Protein AF-A0A7G8GY65-F1 (afdb_monomer_lite)

Sequence (70 aa):
MAASSCCRSCQYCTLPAGAKGWCRLRRLEVHAEIADLMVCHHWTPRSPKLPALQSSGVGERQLELDRSLT

Foldseek 3Di:
DPQPQWQVQAQQWDDDPPAWIARNVVGDIDGPVCRSVHHDPNGDGHDDDDPPDDCPPPDPDDDPPPPPPD

Secondary structure (DSSP, 8-state):
-PPPSSTTTBTTEE--TTS-EEETTTTEEE-TTTTTT---TT--BPPP--------S-------GGGG--

Structure (mmCIF, N/CA/C/O backbone):
data_AF-A0A7G8GY65-F1
#
_entry.id   AF-A0A7G8GY65-F1
#
loop_
_atom_site.group_PDB
_atom_site.id
_atom_site.type_symbol
_atom_site.label_atom_id
_atom_site.label_alt_id
_atom_site.label_comp_id
_atom_site.label_asym_id
_atom_site.label_entity_id
_atom_site.label_seq_id
_atom_site.pdbx_PDB_ins_code
_atom_site.Cartn_x
_atom_site.Cartn_y
_atom_site.Cartn_z
_atom_site.occupancy
_atom_site.B_iso_or_equiv
_atom_site.auth_seq_id
_atom_site.auth_comp_id
_atom_site.auth_asym_id
_atom_site.auth_atom_id
_atom_site.pdbx_PDB_model_num
ATOM 1 N N . MET A 1 1 ? 9.875 -8.996 13.869 1.00 40.66 1 MET A N 1
ATOM 2 C CA . MET A 1 1 ? 10.519 -8.465 12.648 1.00 40.66 1 MET A CA 1
ATOM 3 C C . MET A 1 1 ? 9.739 -7.239 12.219 1.00 40.66 1 MET A C 1
ATOM 5 O O . MET A 1 1 ? 8.550 -7.374 11.957 1.00 40.66 1 MET A O 1
ATOM 9 N N . ALA A 1 2 ? 10.346 -6.051 12.237 1.00 53.47 2 ALA A N 1
ATOM 10 C CA . ALA A 1 2 ? 9.697 -4.871 11.674 1.00 53.47 2 ALA A CA 1
ATOM 11 C C . ALA A 1 2 ? 9.531 -5.102 10.166 1.00 53.47 2 ALA A C 1
ATOM 13 O O . ALA A 1 2 ? 10.501 -5.454 9.495 1.00 53.47 2 ALA A O 1
ATOM 14 N N . ALA A 1 3 ? 8.310 -4.981 9.646 1.00 65.88 3 ALA A N 1
ATOM 15 C CA . ALA A 1 3 ? 8.103 -5.020 8.205 1.00 65.88 3 ALA A CA 1
ATOM 16 C C . ALA A 1 3 ? 8.883 -3.855 7.582 1.00 65.88 3 ALA A C 1
ATOM 18 O O . ALA A 1 3 ? 8.762 -2.723 8.053 1.00 65.88 3 ALA A O 1
ATOM 19 N N . SER A 1 4 ? 9.686 -4.121 6.551 1.00 81.94 4 SER A N 1
ATOM 20 C CA . SER A 1 4 ? 10.346 -3.055 5.799 1.00 81.94 4 SER A CA 1
ATOM 21 C C . SER A 1 4 ? 9.293 -2.101 5.224 1.00 81.94 4 SER A C 1
ATOM 23 O O . SER A 1 4 ? 8.196 -2.513 4.825 1.00 81.94 4 SER A O 1
ATOM 25 N N . SER A 1 5 ? 9.589 -0.803 5.226 1.00 92.88 5 SER A N 1
ATOM 26 C CA . SER A 1 5 ? 8.713 0.223 4.667 1.00 92.88 5 SER A CA 1
ATOM 27 C C . SER A 1 5 ? 8.762 0.171 3.139 1.00 92.88 5 SER A C 1
ATOM 29 O O . SER A 1 5 ? 9.655 0.724 2.508 1.00 92.88 5 SER A O 1
ATOM 31 N N . CYS A 1 6 ? 7.793 -0.513 2.530 1.00 94.25 6 CYS A N 1
ATOM 32 C CA . CYS A 1 6 ? 7.703 -0.708 1.086 1.00 94.25 6 CYS A CA 1
ATOM 33 C C . CYS A 1 6 ? 6.247 -0.630 0.604 1.00 94.25 6 CYS A C 1
ATOM 35 O O . CYS A 1 6 ? 5.292 -0.617 1.390 1.00 94.25 6 CYS A O 1
ATOM 37 N N . CYS A 1 7 ? 6.044 -0.598 -0.712 1.00 93.62 7 CYS A N 1
ATOM 38 C CA . CYS A 1 7 ? 4.714 -0.621 -1.308 1.00 93.62 7 CYS A CA 1
ATOM 39 C C . CYS A 1 7 ? 3.906 -1.855 -0.878 1.00 93.62 7 CYS A C 1
ATOM 41 O O . CYS A 1 7 ? 2.687 -1.738 -0.762 1.00 93.62 7 CYS A O 1
ATOM 43 N N . ARG A 1 8 ? 4.533 -3.000 -0.567 1.00 92.25 8 ARG A N 1
ATOM 44 C CA . ARG A 1 8 ? 3.802 -4.180 -0.074 1.00 92.25 8 ARG A CA 1
ATOM 45 C C . ARG A 1 8 ? 3.227 -4.016 1.326 1.00 92.25 8 ARG A C 1
ATOM 47 O O . ARG A 1 8 ? 2.092 -4.438 1.579 1.00 92.25 8 ARG A O 1
ATOM 54 N N . SER A 1 9 ? 3.961 -3.349 2.209 1.00 92.81 9 SER A N 1
ATOM 55 C CA . SER A 1 9 ? 3.536 -3.069 3.583 1.00 92.81 9 SER A CA 1
ATOM 56 C C . SER A 1 9 ? 2.686 -1.797 3.719 1.00 92.81 9 SER A C 1
ATOM 58 O O . SER A 1 9 ? 2.207 -1.500 4.811 1.00 92.81 9 SER A O 1
ATOM 60 N N . CYS A 1 10 ? 2.441 -1.068 2.624 1.00 94.56 10 CYS A N 1
ATOM 61 C CA . CYS A 1 10 ? 1.663 0.171 2.622 1.00 94.56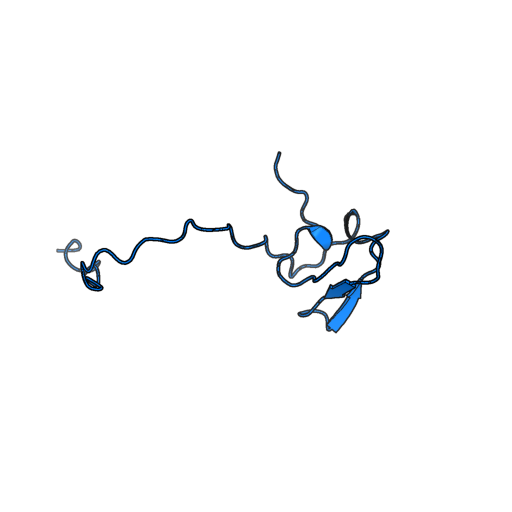 10 CYS A CA 1
ATOM 62 C C . CYS A 1 10 ? 0.139 -0.072 2.654 1.00 94.56 10 CYS A C 1
ATOM 64 O O . CYS A 1 10 ? -0.392 -0.831 1.839 1.00 94.56 10 CYS A O 1
ATOM 66 N N . GLN A 1 11 ? -0.601 0.642 3.514 1.00 94.75 11 GLN A N 1
ATOM 67 C CA . GLN A 1 11 ? -2.071 0.559 3.605 1.00 94.75 11 GLN A CA 1
ATOM 68 C C . GLN A 1 11 ? -2.797 1.016 2.330 1.00 94.75 11 GLN A C 1
ATOM 70 O O . GLN A 1 11 ? -3.935 0.623 2.058 1.00 94.75 11 GLN A O 1
ATOM 75 N N . TYR A 1 12 ? -2.156 1.878 1.542 1.00 95.19 12 TYR A N 1
ATOM 76 C CA . TYR A 1 12 ? -2.751 2.443 0.333 1.00 95.19 12 TYR A CA 1
ATOM 77 C C . TYR A 1 12 ? -2.530 1.581 -0.906 1.00 95.19 12 TYR A C 1
ATOM 79 O O . TYR A 1 12 ? -3.165 1.832 -1.933 1.00 95.19 12 TYR A O 1
ATOM 87 N N . CYS A 1 13 ? -1.672 0.566 -0.803 1.00 94.31 13 CYS A N 1
ATOM 88 C CA . CYS A 1 13 ? -1.398 -0.374 -1.874 1.00 94.31 13 CYS A CA 1
ATOM 89 C C . CYS A 1 13 ? -2.256 -1.633 -1.725 1.00 94.31 13 CYS A C 1
ATOM 91 O O . CYS A 1 13 ? -2.245 -2.303 -0.685 1.00 94.31 13 CYS A O 1
ATOM 93 N N . THR A 1 14 ? -2.957 -1.974 -2.803 1.00 92.38 14 THR A N 1
ATOM 94 C CA . THR A 1 14 ? -3.684 -3.240 -2.945 1.00 92.38 14 THR A CA 1
ATOM 95 C C . THR A 1 14 ? -2.886 -4.117 -3.894 1.00 92.38 14 THR A C 1
ATOM 97 O O . THR A 1 14 ? -2.781 -3.786 -5.070 1.00 92.38 14 THR A O 1
ATOM 100 N N . LEU A 1 15 ? -2.267 -5.178 -3.376 1.00 87.19 15 LEU A N 1
ATOM 101 C CA . LEU A 1 15 ? -1.374 -6.066 -4.124 1.00 87.19 15 LEU A CA 1
ATOM 102 C C . LEU A 1 15 ? -1.900 -7.501 -4.008 1.00 87.19 15 LEU A C 1
ATOM 104 O O . LEU A 1 15 ? -1.621 -8.155 -3.000 1.00 87.19 15 LEU A O 1
ATOM 108 N N . PRO A 1 16 ? -2.691 -7.983 -4.981 1.00 81.31 16 PRO A N 1
ATOM 109 C CA . PRO A 1 16 ? -3.037 -9.397 -5.054 1.00 81.31 16 PRO A CA 1
ATOM 110 C C . PRO A 1 16 ? -1.773 -10.248 -5.255 1.00 81.31 16 PRO A C 1
A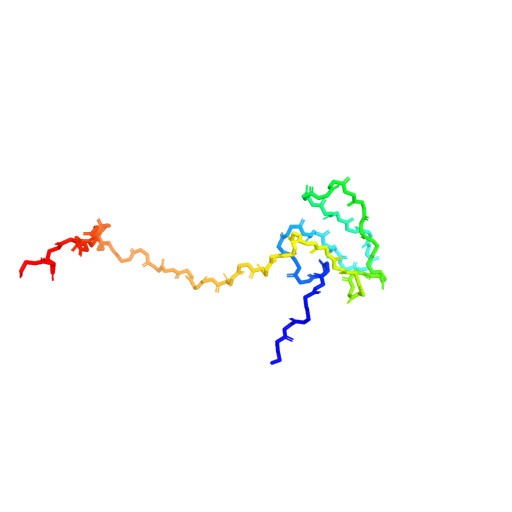TOM 112 O O . PRO A 1 16 ? -0.791 -9.803 -5.854 1.00 81.31 16 PRO A O 1
ATOM 115 N N . ALA A 1 17 ? -1.779 -11.474 -4.729 1.00 75.69 17 ALA A N 1
ATOM 116 C CA . ALA A 1 17 ? -0.657 -12.394 -4.886 1.00 75.69 17 ALA A CA 1
ATOM 117 C C . ALA A 1 17 ? -0.425 -12.695 -6.378 1.00 75.69 17 ALA A C 1
ATOM 119 O O . ALA A 1 17 ? -1.347 -13.106 -7.076 1.00 75.69 17 ALA A O 1
ATOM 120 N N . GLY A 1 18 ? 0.801 -12.469 -6.860 1.00 71.25 18 GLY A N 1
ATOM 121 C CA . GLY A 1 18 ? 1.208 -12.805 -8.230 1.00 71.25 18 GLY A CA 1
ATOM 122 C C . GLY A 1 18 ? 0.663 -11.905 -9.346 1.00 71.25 18 GLY A C 1
ATOM 123 O O . GLY A 1 18 ? 0.862 -12.228 -10.510 1.00 71.25 18 GLY A O 1
ATOM 124 N N . ALA A 1 19 ? -0.001 -10.787 -9.035 1.00 79.81 19 ALA A N 1
ATOM 125 C CA . ALA A 1 19 ? -0.554 -9.883 -10.046 1.00 79.81 19 ALA A CA 1
ATOM 126 C C . ALA A 1 19 ? -0.191 -8.414 -9.785 1.00 79.81 19 ALA A C 1
ATOM 128 O O . ALA A 1 19 ? 0.277 -8.041 -8.707 1.00 79.81 19 ALA A O 1
ATOM 129 N N . LYS A 1 20 ? -0.406 -7.559 -10.791 1.00 86.69 20 LYS A N 1
ATOM 130 C CA . LYS A 1 20 ? -0.261 -6.109 -10.635 1.00 86.69 20 LYS A CA 1
ATOM 131 C C . LYS A 1 20 ? -1.202 -5.603 -9.541 1.00 86.69 20 LYS A C 1
ATOM 133 O O . LYS A 1 20 ? -2.371 -5.977 -9.476 1.00 86.69 20 LYS A O 1
ATOM 138 N N . GLY A 1 21 ? -0.674 -4.741 -8.687 1.00 91.25 21 GLY A N 1
ATOM 139 C CA . GLY A 1 21 ? -1.423 -4.003 -7.688 1.00 91.25 21 GLY A CA 1
ATOM 140 C C . GLY A 1 21 ? -1.625 -2.543 -8.070 1.00 91.25 21 GLY A C 1
ATOM 141 O O . GLY A 1 21 ? -1.199 -2.076 -9.125 1.00 91.25 21 GLY A O 1
ATOM 142 N N . TRP A 1 22 ? -2.254 -1.803 -7.165 1.00 94.94 22 TRP A N 1
ATOM 143 C CA . TRP A 1 22 ? -2.564 -0.389 -7.346 1.00 94.94 22 TRP A CA 1
ATOM 144 C C . TRP A 1 22 ? -2.237 0.414 -6.090 1.00 94.94 22 TRP A C 1
ATOM 146 O O . TRP A 1 22 ? -2.615 0.022 -4.980 1.00 94.94 22 TRP A O 1
ATOM 156 N N . CYS A 1 23 ? -1.572 1.560 -6.259 1.00 94.81 23 CYS A N 1
ATOM 157 C CA . CYS A 1 23 ? -1.375 2.544 -5.199 1.00 94.81 23 CYS A CA 1
ATOM 158 C C . CYS A 1 23 ? -2.463 3.620 -5.277 1.00 94.81 23 CYS A C 1
ATOM 160 O O . CYS A 1 23 ? -2.468 4.443 -6.192 1.00 94.81 23 CYS A O 1
ATOM 162 N N . ARG A 1 24 ? -3.357 3.667 -4.281 1.00 95.50 24 ARG A N 1
ATOM 163 C CA . ARG A 1 24 ? -4.491 4.610 -4.275 1.00 95.50 24 ARG A CA 1
ATOM 164 C C . ARG A 1 24 ? -4.074 6.080 -4.166 1.00 95.50 24 ARG A C 1
ATOM 166 O O . ARG A 1 24 ? -4.701 6.920 -4.795 1.00 95.50 24 ARG A O 1
ATOM 173 N N . LEU A 1 25 ? -3.006 6.384 -3.424 1.00 94.81 25 LEU A N 1
ATOM 174 C CA . LEU A 1 25 ? -2.547 7.765 -3.205 1.00 94.81 25 LEU A CA 1
ATOM 175 C C . LEU A 1 25 ? -1.778 8.339 -4.391 1.00 94.81 25 LEU A C 1
ATOM 177 O O . LEU A 1 25 ? -1.980 9.488 -4.762 1.00 94.81 25 LEU A O 1
ATOM 181 N N . ARG A 1 26 ? -0.907 7.536 -5.006 1.00 94.62 26 ARG A N 1
ATOM 182 C CA . ARG A 1 26 ? -0.149 7.956 -6.192 1.00 94.62 26 ARG A CA 1
ATOM 183 C C . ARG A 1 26 ? -0.908 7.738 -7.502 1.00 94.62 26 ARG A C 1
ATOM 185 O O . ARG A 1 26 ? -0.448 8.229 -8.524 1.00 94.62 26 ARG A O 1
ATOM 192 N N . ARG A 1 27 ? -2.039 7.019 -7.466 1.00 95.56 27 ARG A N 1
ATOM 193 C CA . ARG A 1 27 ? -2.879 6.660 -8.622 1.00 95.56 27 ARG A CA 1
ATOM 194 C C . ARG A 1 27 ? -2.076 5.998 -9.751 1.00 95.56 27 ARG A C 1
ATOM 196 O O . ARG A 1 27 ? -2.144 6.430 -10.896 1.00 95.56 27 ARG A O 1
ATOM 203 N N . LEU A 1 28 ? -1.301 4.969 -9.405 1.00 94.81 28 LEU A N 1
ATOM 204 C CA . LEU A 1 28 ? -0.448 4.235 -10.346 1.00 94.81 28 LEU A CA 1
ATOM 205 C C . LEU A 1 28 ? -0.466 2.724 -10.101 1.00 94.81 28 LEU A C 1
ATOM 207 O O . LEU A 1 28 ? -0.745 2.265 -8.985 1.00 94.81 28 LEU A O 1
ATOM 211 N N . GLU A 1 29 ? -0.124 1.970 -11.146 1.00 94.69 29 GLU A N 1
ATOM 212 C CA . GLU A 1 29 ? 0.098 0.527 -11.072 1.00 94.69 29 GLU A CA 1
ATOM 213 C C . GLU A 1 29 ? 1.386 0.210 -10.307 1.00 94.69 29 GLU A C 1
ATOM 215 O O . GLU A 1 29 ? 2.421 0.847 -10.496 1.00 94.69 29 GLU A O 1
ATOM 220 N N . VAL A 1 30 ? 1.333 -0.813 -9.458 1.00 93.12 30 VAL A N 1
ATOM 221 C CA . VAL A 1 30 ? 2.491 -1.325 -8.723 1.00 93.12 30 VAL A CA 1
ATOM 222 C C . VAL A 1 30 ? 2.683 -2.783 -9.100 1.00 93.12 30 VAL A C 1
ATOM 224 O O . VAL A 1 30 ? 1.848 -3.626 -8.785 1.00 93.12 30 VAL A O 1
ATOM 227 N N . HIS A 1 31 ? 3.791 -3.106 -9.754 1.00 91.50 31 HIS A N 1
ATOM 228 C CA . HIS A 1 31 ? 4.096 -4.490 -10.102 1.00 91.50 31 HIS A CA 1
ATOM 229 C C . HIS A 1 31 ? 4.465 -5.295 -8.851 1.00 91.50 31 HIS A C 1
ATOM 231 O O . HIS A 1 31 ? 5.260 -4.846 -8.022 1.00 91.50 31 HIS A O 1
ATOM 237 N N . ALA A 1 32 ? 3.906 -6.502 -8.718 1.00 88.75 32 ALA A N 1
ATOM 238 C CA . ALA A 1 32 ? 4.189 -7.371 -7.580 1.00 88.75 32 ALA A CA 1
ATOM 239 C C . ALA A 1 32 ? 5.661 -7.788 -7.490 1.00 88.75 32 ALA A C 1
ATOM 241 O O . ALA A 1 32 ? 6.101 -8.113 -6.403 1.00 88.75 32 ALA A O 1
ATOM 242 N N . GLU A 1 33 ? 6.445 -7.746 -8.557 1.00 89.56 33 GLU A N 1
ATOM 243 C CA . GLU A 1 33 ? 7.871 -8.099 -8.489 1.00 89.56 33 GLU A CA 1
ATOM 244 C C . GLU A 1 33 ? 8.725 -7.019 -7.804 1.00 89.56 33 GLU A C 1
ATOM 246 O O . GLU A 1 33 ? 9.738 -7.330 -7.190 1.00 89.56 33 GLU A O 1
ATOM 251 N N . ILE A 1 34 ? 8.302 -5.750 -7.857 1.00 90.06 34 ILE A N 1
ATOM 252 C CA . ILE A 1 34 ? 9.094 -4.611 -7.355 1.00 90.06 34 ILE A CA 1
ATOM 253 C C . ILE A 1 34 ? 8.513 -3.978 -6.088 1.00 90.06 34 ILE A C 1
ATOM 255 O O . ILE A 1 34 ? 9.122 -3.076 -5.512 1.00 90.06 34 ILE A O 1
ATOM 259 N N . ALA A 1 35 ? 7.330 -4.406 -5.636 1.00 91.94 35 ALA A N 1
ATOM 260 C CA . ALA A 1 35 ? 6.637 -3.729 -4.536 1.00 91.94 35 ALA A CA 1
ATOM 261 C C . ALA A 1 35 ? 7.355 -3.852 -3.178 1.00 91.94 35 ALA A C 1
ATOM 263 O O . ALA A 1 35 ? 7.051 -3.079 -2.271 1.00 91.94 35 ALA A O 1
ATOM 264 N N . ASP A 1 36 ? 8.300 -4.786 -3.044 1.00 92.50 36 ASP A N 1
ATOM 265 C CA . ASP A 1 36 ? 9.157 -4.931 -1.859 1.00 92.50 36 ASP A CA 1
ATOM 266 C C . ASP A 1 36 ? 10.399 -4.028 -1.903 1.00 92.50 36 ASP A C 1
ATOM 268 O O . ASP A 1 36 ? 11.006 -3.777 -0.866 1.00 92.50 36 ASP A O 1
ATOM 272 N N . LEU A 1 37 ? 10.745 -3.506 -3.085 1.00 91.88 37 LEU A N 1
ATOM 273 C CA . LEU A 1 37 ? 11.912 -2.648 -3.316 1.00 91.88 37 LEU A CA 1
ATOM 274 C C . LEU A 1 37 ? 11.547 -1.161 -3.347 1.00 91.88 37 LEU A C 1
ATOM 276 O O . LEU A 1 37 ? 12.392 -0.302 -3.110 1.00 91.88 37 LEU A O 1
ATOM 280 N N . MET A 1 38 ? 10.293 -0.848 -3.674 1.00 91.31 38 MET A N 1
ATOM 281 C CA . MET A 1 38 ? 9.827 0.522 -3.858 1.00 91.31 38 MET A CA 1
ATOM 282 C C . MET A 1 38 ? 9.152 1.062 -2.602 1.00 91.31 38 MET A C 1
ATOM 284 O O . MET A 1 38 ? 8.360 0.381 -1.948 1.00 91.31 38 MET A O 1
ATOM 288 N N . VAL A 1 39 ? 9.402 2.334 -2.315 1.00 93.38 39 VAL A N 1
ATOM 289 C CA . VAL A 1 39 ? 8.733 3.108 -1.271 1.00 93.38 39 VAL A CA 1
ATOM 290 C C . VAL A 1 39 ? 8.476 4.517 -1.794 1.00 93.38 39 VAL A C 1
ATOM 292 O O . VAL A 1 39 ? 9.210 5.031 -2.634 1.00 93.38 39 VAL A O 1
ATOM 295 N N . CYS A 1 40 ? 7.409 5.148 -1.317 1.00 93.38 40 CYS A N 1
ATOM 296 C CA . CYS A 1 40 ? 7.140 6.557 -1.580 1.00 93.38 40 CYS A CA 1
ATOM 297 C C . CYS A 1 40 ? 6.976 7.302 -0.253 1.00 93.38 40 CYS A C 1
ATOM 299 O O . CYS A 1 40 ? 6.709 6.680 0.774 1.00 93.38 40 CYS A O 1
ATOM 301 N N . HIS A 1 41 ? 7.056 8.634 -0.282 1.00 93.88 41 HIS A N 1
ATOM 302 C CA . HIS A 1 41 ? 6.890 9.477 0.911 1.00 93.88 41 HIS A CA 1
ATOM 303 C C . HIS A 1 41 ? 5.527 9.332 1.610 1.00 93.88 41 HIS A C 1
ATOM 305 O O . HIS A 1 41 ? 5.380 9.741 2.752 1.00 93.88 41 HIS A O 1
ATOM 311 N N . HIS A 1 42 ? 4.539 8.726 0.948 1.00 94.81 42 HIS A N 1
ATOM 312 C CA . HIS A 1 42 ? 3.207 8.473 1.500 1.00 94.81 42 HIS A CA 1
ATOM 313 C C . HIS A 1 42 ? 3.056 7.071 2.100 1.00 94.81 42 HIS A C 1
ATOM 315 O O . HIS A 1 42 ? 1.935 6.581 2.256 1.00 94.81 42 HIS A O 1
ATOM 321 N N . TRP A 1 43 ? 4.162 6.369 2.354 1.00 95.19 43 TRP A N 1
ATOM 322 C CA . TRP A 1 43 ? 4.093 5.071 3.003 1.00 95.19 43 TRP A CA 1
ATOM 323 C C . TRP A 1 43 ? 3.395 5.200 4.360 1.00 95.19 43 TRP A C 1
ATOM 325 O O . TRP A 1 43 ? 3.681 6.089 5.157 1.00 95.19 43 TRP A O 1
ATOM 335 N N . THR A 1 44 ? 2.443 4.309 4.607 1.00 95.19 44 THR A N 1
ATOM 336 C CA . THR A 1 44 ? 1.713 4.232 5.871 1.00 95.19 44 THR A CA 1
ATOM 337 C C . THR A 1 44 ? 1.531 2.759 6.205 1.00 95.19 44 THR A C 1
ATOM 339 O O . THR A 1 44 ? 1.083 2.011 5.327 1.00 95.19 44 THR A O 1
ATOM 342 N N . PRO A 1 45 ? 1.883 2.318 7.423 1.00 93.62 45 PRO A N 1
ATOM 343 C CA . PRO A 1 45 ? 1.744 0.921 7.813 1.00 93.62 45 PRO A CA 1
ATOM 344 C C . PRO A 1 45 ? 0.274 0.491 7.764 1.00 93.62 45 PRO A C 1
ATOM 346 O O . PRO A 1 45 ? -0.627 1.286 8.026 1.00 93.62 45 PRO A O 1
ATOM 349 N N . ARG A 1 46 ? 0.015 -0.777 7.428 1.00 91.62 46 ARG A N 1
ATOM 350 C CA . ARG A 1 46 ? -1.347 -1.336 7.479 1.00 91.62 46 ARG A CA 1
ATOM 351 C C . ARG A 1 46 ? -1.889 -1.267 8.908 1.00 91.62 46 ARG A C 1
ATOM 353 O O . ARG A 1 46 ? -1.182 -1.628 9.847 1.00 91.62 46 ARG A O 1
ATOM 360 N N . SER A 1 47 ? -3.148 -0.855 9.053 1.00 89.50 47 SER A N 1
ATOM 361 C CA . SER A 1 47 ? -3.826 -0.844 10.349 1.00 89.50 47 SER A CA 1
ATOM 362 C C . SER A 1 47 ? -3.813 -2.245 10.976 1.00 89.50 47 SER A C 1
ATOM 364 O O . SER A 1 47 ? -4.036 -3.233 10.264 1.00 89.50 47 SER A O 1
ATOM 366 N N . PRO A 1 48 ? -3.554 -2.358 12.290 1.00 87.94 48 PRO A N 1
ATOM 367 C CA . PRO A 1 48 ? -3.608 -3.641 12.970 1.00 87.94 48 PRO A CA 1
ATOM 368 C C . PRO A 1 48 ? -5.030 -4.205 12.916 1.00 87.94 48 PRO A C 1
ATOM 370 O O . PRO A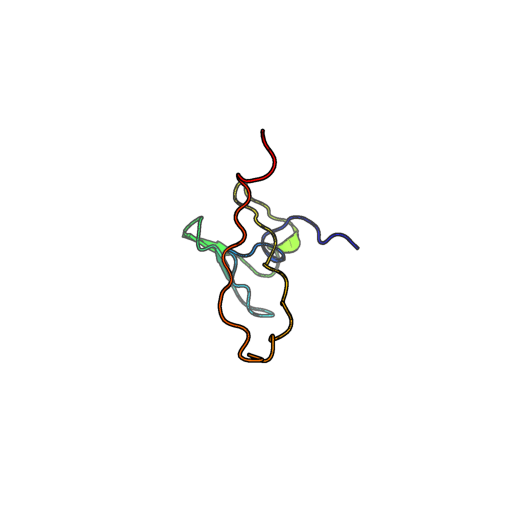 1 48 ? -6.017 -3.468 12.960 1.00 87.94 48 PRO A O 1
ATOM 373 N N . LYS A 1 49 ? -5.139 -5.534 12.848 1.00 86.75 49 LYS A N 1
ATOM 374 C CA . LYS A 1 49 ? -6.422 -6.211 13.039 1.00 86.75 49 LYS A CA 1
ATOM 375 C C . LYS A 1 49 ? -6.746 -6.179 14.528 1.00 86.75 49 LYS A C 1
ATOM 377 O O . LYS A 1 49 ? -6.148 -6.926 15.298 1.00 86.75 49 LYS A O 1
ATOM 382 N N . LEU A 1 50 ? -7.652 -5.291 14.924 1.00 85.62 50 LEU A N 1
ATOM 383 C CA . LEU A 1 50 ? -8.185 -5.289 16.281 1.00 85.62 50 LEU A CA 1
ATOM 384 C C . LEU A 1 50 ? -9.128 -6.490 16.457 1.00 85.62 50 LEU A C 1
ATOM 386 O O . LEU A 1 50 ? -9.841 -6.841 15.510 1.00 85.62 50 LEU A O 1
ATOM 390 N N . PRO A 1 51 ? -9.133 -7.145 17.630 1.00 86.38 51 PRO A N 1
ATOM 391 C CA . PRO A 1 51 ? -10.129 -8.164 17.925 1.00 86.38 51 PRO A CA 1
ATOM 392 C C . PRO A 1 51 ? -11.530 -7.545 17.877 1.00 86.38 51 PRO A C 1
ATOM 394 O O . PRO A 1 51 ? -11.722 -6.390 18.260 1.00 86.38 51 PRO A O 1
ATOM 397 N N . ALA A 1 52 ? -12.513 -8.318 17.416 1.00 85.56 52 ALA A N 1
ATOM 398 C CA . ALA A 1 52 ? -13.906 -7.906 17.498 1.00 85.56 52 ALA A CA 1
ATOM 399 C C . ALA A 1 52 ? -14.296 -7.813 18.979 1.00 85.56 52 ALA A C 1
ATOM 401 O O . ALA A 1 52 ? -14.377 -8.831 19.669 1.00 85.56 52 ALA A O 1
ATOM 402 N N . LEU A 1 53 ? -14.501 -6.594 19.478 1.00 80.31 53 LEU A N 1
ATOM 403 C CA . LEU A 1 53 ? -15.062 -6.397 20.807 1.00 80.31 53 LEU A CA 1
ATOM 404 C C . LEU A 1 53 ? -16.519 -6.849 20.754 1.00 80.31 53 LEU A C 1
ATOM 406 O O . LEU A 1 53 ? -17.314 -6.321 19.977 1.00 80.31 53 LEU A O 1
ATOM 410 N N . GLN A 1 54 ? -16.867 -7.851 21.560 1.00 77.06 54 GLN A N 1
ATOM 411 C CA . GLN A 1 54 ? -18.270 -8.146 21.809 1.00 77.06 54 GLN A CA 1
ATOM 412 C C . GLN A 1 54 ? -18.874 -6.890 22.432 1.00 77.06 54 GLN A C 1
ATOM 414 O O . GLN A 1 54 ? -18.338 -6.378 23.416 1.00 77.06 54 GLN A O 1
ATOM 419 N N . SER A 1 55 ? -19.953 -6.377 21.840 1.00 68.19 55 SER A N 1
ATOM 420 C CA . SER A 1 55 ? -20.727 -5.278 22.413 1.00 68.19 55 SER A CA 1
ATOM 421 C C . SER A 1 55 ? -21.416 -5.795 23.679 1.00 68.19 55 SER A C 1
ATOM 423 O O . SER A 1 55 ? -22.588 -6.151 23.687 1.00 68.19 55 SER A O 1
ATOM 425 N N . SER A 1 56 ? -20.648 -5.930 24.760 1.00 65.50 56 SER A N 1
ATOM 426 C CA . SER A 1 56 ? -21.204 -5.906 26.102 1.00 65.50 56 SER A CA 1
ATOM 427 C C . SER A 1 56 ? -21.759 -4.498 26.247 1.00 65.50 56 SER A C 1
ATOM 429 O O . SER A 1 56 ? -21.001 -3.549 26.063 1.00 65.50 56 SER A O 1
ATOM 431 N N . GLY A 1 57 ? -23.069 -4.362 26.455 1.00 61.03 57 GLY A N 1
ATOM 432 C CA . GLY A 1 57 ? -23.844 -3.114 26.383 1.00 61.03 57 GLY A CA 1
ATOM 433 C C . GLY A 1 57 ? -23.485 -2.022 27.401 1.00 61.03 57 GLY A C 1
ATOM 434 O O . GLY A 1 57 ? -24.360 -1.308 27.881 1.00 61.03 57 GLY A O 1
ATOM 435 N N . VAL A 1 58 ? -22.212 -1.872 27.748 1.00 62.56 58 VAL A N 1
ATOM 436 C CA . VAL A 1 58 ? -21.657 -0.707 28.419 1.00 62.56 58 VAL A CA 1
ATOM 437 C C . VAL A 1 58 ? -21.539 0.386 27.359 1.00 62.56 58 VAL A C 1
ATOM 439 O O . VAL A 1 58 ? -20.628 0.366 26.536 1.00 62.56 58 VAL A O 1
ATOM 442 N N . GLY A 1 59 ? -22.522 1.288 27.339 1.00 64.31 59 GLY A N 1
ATOM 443 C CA . GLY A 1 59 ? -22.602 2.396 26.387 1.00 64.31 59 GLY A CA 1
ATOM 444 C C . GLY A 1 59 ? -21.326 3.238 26.311 1.00 64.31 59 GLY A C 1
ATOM 445 O O . GLY A 1 59 ? -20.491 3.222 27.218 1.00 64.31 59 GLY A O 1
ATOM 446 N N . GLU A 1 60 ? -21.195 3.980 25.212 1.00 65.94 60 GLU A N 1
ATOM 447 C CA . GLU A 1 60 ? -20.069 4.866 24.910 1.00 65.94 60 GLU A CA 1
ATOM 448 C C . GLU A 1 60 ? -19.916 5.944 25.996 1.00 65.94 60 GLU A C 1
ATOM 450 O O . GLU A 1 60 ? -20.479 7.034 25.922 1.00 65.94 60 GLU A O 1
ATOM 455 N N . ARG A 1 61 ? -19.166 5.639 27.058 1.00 67.62 61 ARG A N 1
ATOM 456 C CA . ARG A 1 61 ? -18.777 6.638 28.054 1.00 67.62 61 ARG A CA 1
ATOM 457 C C . ARG A 1 61 ? -17.617 7.436 27.483 1.00 67.62 61 ARG A C 1
ATOM 459 O O . ARG A 1 61 ? -16.477 6.976 27.494 1.00 67.62 61 ARG A O 1
ATOM 466 N N . GLN A 1 62 ? -17.923 8.633 26.995 1.00 73.12 62 GLN A N 1
ATOM 467 C CA . GLN A 1 62 ? -16.920 9.634 26.658 1.00 73.12 62 GLN A CA 1
ATOM 468 C C . GLN A 1 62 ? -16.067 9.923 27.902 1.00 73.12 62 GLN A C 1
ATOM 470 O O . GLN A 1 62 ? -16.592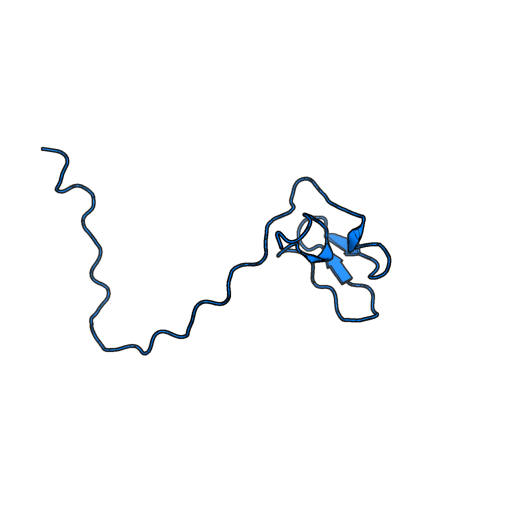 10.253 28.965 1.00 73.12 62 GLN A O 1
ATOM 475 N N . LEU A 1 63 ? -14.752 9.739 27.785 1.00 71.69 63 LEU A N 1
ATOM 476 C CA . LEU A 1 63 ? -13.810 10.055 28.854 1.00 71.69 63 LEU A CA 1
ATOM 477 C C . LEU A 1 63 ? -13.604 11.576 28.879 1.00 71.69 63 LEU A C 1
ATOM 479 O O . LEU A 1 63 ? -13.157 12.153 27.891 1.00 71.69 63 LEU A O 1
ATOM 483 N N . GLU A 1 64 ? -13.932 12.226 29.994 1.00 76.81 64 GLU A N 1
ATOM 484 C CA . GLU A 1 64 ? -13.649 13.649 30.211 1.00 76.81 64 GLU A CA 1
ATOM 485 C C . GLU A 1 64 ? -12.162 13.825 30.554 1.00 76.81 64 GLU A C 1
ATOM 487 O O . GLU A 1 64 ? -11.763 13.707 31.714 1.00 76.81 64 GLU A O 1
ATOM 492 N N . LEU A 1 65 ? -11.322 14.064 29.541 1.00 69.69 65 LEU A N 1
ATOM 493 C CA . LEU A 1 65 ? -9.877 14.263 29.724 1.00 69.69 65 LEU A CA 1
ATOM 494 C C . LEU A 1 65 ? -9.524 15.592 30.427 1.00 69.69 65 LEU A C 1
ATOM 496 O O . LEU A 1 65 ? -8.437 15.704 30.986 1.00 69.69 65 LEU A O 1
ATOM 500 N N . ASP A 1 66 ? -10.429 16.575 30.443 1.00 66.38 66 ASP A N 1
ATOM 501 C CA . ASP A 1 66 ? -10.166 17.922 30.978 1.00 66.38 66 ASP A CA 1
ATOM 502 C C . ASP A 1 66 ? -10.272 18.042 32.509 1.00 66.38 66 ASP A C 1
ATOM 504 O O . ASP A 1 66 ? -9.900 19.062 33.086 1.00 66.38 66 ASP A O 1
ATOM 508 N N . ARG A 1 67 ? -10.749 17.008 33.215 1.00 64.38 67 ARG A N 1
ATOM 509 C CA . ARG A 1 67 ? -11.041 17.098 34.659 1.00 64.38 67 ARG A CA 1
ATOM 510 C C . ARG A 1 67 ? -9.797 17.056 35.568 1.00 64.38 67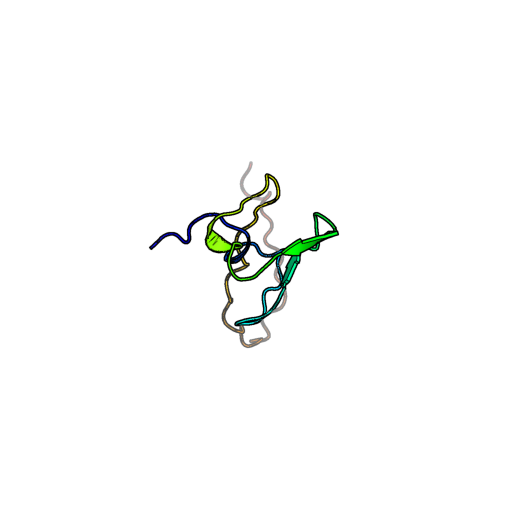 ARG A C 1
ATOM 512 O O . ARG A 1 67 ? -9.925 17.189 36.781 1.00 64.38 67 ARG A O 1
ATOM 519 N N . SER A 1 68 ? -8.599 16.868 35.015 1.00 62.91 68 SER A N 1
ATOM 520 C CA . SER A 1 68 ? -7.354 16.694 35.788 1.00 62.91 68 SER A CA 1
ATOM 521 C C . SER A 1 68 ? -6.386 17.884 35.735 1.00 62.91 68 SER A C 1
ATOM 523 O O . SER A 1 68 ? -5.265 17.755 36.218 1.00 62.91 68 SER A O 1
ATOM 525 N N . LEU A 1 69 ? -6.784 19.022 35.155 1.00 63.09 69 LEU A N 1
ATOM 526 C CA . LEU A 1 69 ? -5.917 20.201 34.975 1.00 63.09 69 LEU A CA 1
ATOM 527 C C . LEU A 1 69 ? -6.171 21.352 35.973 1.00 63.09 69 LEU A C 1
ATOM 529 O O . LEU A 1 69 ? -5.738 22.473 35.713 1.00 63.09 69 LEU A O 1
ATOM 533 N N . THR A 1 70 ? -6.846 21.102 37.101 1.00 57.03 70 THR A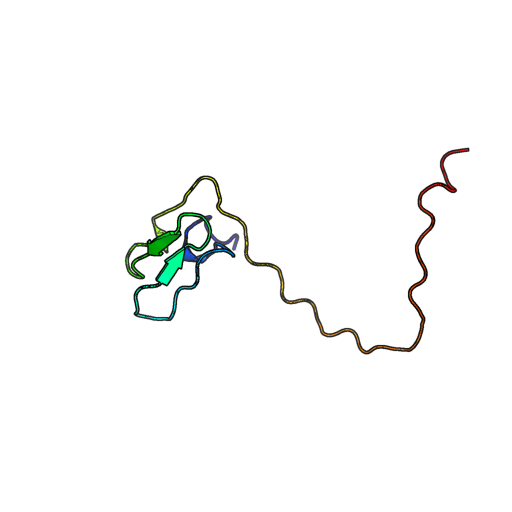 N 1
ATOM 534 C CA . THR A 1 70 ? -7.071 22.104 38.168 1.00 57.03 70 THR A CA 1
ATOM 535 C C . THR A 1 70 ? -6.295 21.795 39.431 1.00 57.03 70 THR A C 1
ATOM 537 O O . THR A 1 70 ? -6.420 20.637 39.894 1.00 57.03 70 THR A O 1
#

pLDDT: mean 83.18, std 13.16, range [40.66, 95.56]

Radius of gyration: 18.95 Å; chains: 1; bounding box: 36×35×49 Å